Protein AF-A0A7S3UJT1-F1 (afdb_monomer_lite)

Organism: Oxyrrhis marina (NCBI:txid2969)

Radius of gyration: 14.99 Å; chains: 1; bounding box: 41×34×34 Å

pLDDT: mean 84.13, std 14.31, range [31.3, 98.0]

Secondary structure (DSSP, 8-state):
-----S-----SSS---EEEEEEEPPPPPP--SSSTT---EEEE--EE-SSSSTT--SEEEEEEEEES-BTTB-S--SSEEEEEEEEETTS-EEE---EEE-TT-EEEEEEEEETTEEEEEEE-GGG-EEEEE-

Sequence (134 aa):
YYSSWIVDTVSLHPSIGMMATNWTVPTAPESRGPVPGMSSVYLFNGLETGTGHGGTSKGILQPVLSYGKSGCILNPLAGWRFTAFYVTGSGRAYCGKVIEVEEGDALQGRMTKSGDSWTIEADAGGKGVSSHTV

Structure (mmCIF, N/CA/C/O backbone):
data_AF-A0A7S3UJT1-F1
#
_entry.id   AF-A0A7S3UJT1-F1
#
loop_
_atom_site.group_PDB
_atom_site.id
_atom_site.type_symbol
_atom_site.label_atom_id
_atom_site.label_alt_id
_atom_site.label_comp_id
_atom_site.label_asym_id
_atom_site.label_entity_id
_atom_site.label_seq_id
_atom_site.pdbx_PDB_ins_code
_atom_site.Cartn_x
_atom_site.Cartn_y
_atom_site.Cartn_z
_atom_site.occupancy
_atom_site.B_iso_or_equiv
_atom_site.auth_seq_id
_atom_site.auth_comp_id
_atom_site.auth_asym_id
_atom_site.auth_atom_id
_atom_site.pdbx_PDB_model_num
ATOM 1 N N . TYR A 1 1 ? 9.675 18.524 2.676 1.00 35.50 1 TYR A N 1
ATOM 2 C CA . TYR A 1 1 ? 8.794 17.524 2.049 1.00 35.50 1 TYR A CA 1
ATOM 3 C C . TYR A 1 1 ? 7.377 18.040 2.213 1.00 35.50 1 TYR A C 1
ATOM 5 O O . TYR A 1 1 ? 6.887 18.041 3.331 1.00 35.50 1 TYR A O 1
ATOM 13 N N . TYR A 1 2 ? 6.775 18.587 1.158 1.00 31.30 2 TYR A N 1
ATOM 14 C CA . TYR A 1 2 ? 5.354 18.936 1.171 1.00 31.30 2 TYR A CA 1
ATOM 15 C C . TYR A 1 2 ? 4.609 17.743 0.581 1.00 31.30 2 TYR A C 1
ATOM 17 O O . TYR A 1 2 ? 4.629 17.539 -0.627 1.00 31.30 2 TYR A O 1
ATOM 25 N N . SER A 1 3 ? 4.035 16.904 1.436 1.00 45.06 3 SER A N 1
ATOM 26 C CA . SER A 1 3 ? 3.005 15.952 1.032 1.00 45.06 3 SER A CA 1
ATOM 27 C C . SER A 1 3 ? 1.664 16.614 1.330 1.00 45.06 3 SER A C 1
ATOM 29 O O . SER A 1 3 ? 1.294 16.732 2.495 1.00 45.06 3 SER A O 1
ATOM 31 N N . SER A 1 4 ? 0.969 17.112 0.308 1.00 46.53 4 SER A N 1
ATOM 32 C CA . SER A 1 4 ? -0.451 17.449 0.430 1.00 46.53 4 SER A CA 1
ATOM 33 C C . SER A 1 4 ? -1.262 16.266 -0.082 1.00 46.53 4 SER A C 1
ATOM 35 O O . SER A 1 4 ? -1.011 15.784 -1.189 1.00 46.53 4 SER A O 1
ATOM 37 N N . TRP A 1 5 ? -2.224 15.803 0.708 1.00 54.75 5 TRP A N 1
ATOM 38 C CA . TRP A 1 5 ? -3.223 14.845 0.249 1.00 54.75 5 TRP A CA 1
ATOM 39 C C . TRP A 1 5 ? -4.075 15.511 -0.827 1.00 54.75 5 TRP A C 1
ATOM 41 O O . TRP A 1 5 ? -4.470 16.666 -0.687 1.00 54.75 5 TRP A O 1
ATOM 51 N N . ILE A 1 6 ? -4.268 14.826 -1.952 1.00 56.03 6 ILE A N 1
ATOM 52 C CA . ILE A 1 6 ? -4.894 15.441 -3.130 1.00 56.03 6 ILE A CA 1
ATOM 53 C C . ILE A 1 6 ? -6.427 15.357 -3.021 1.00 56.03 6 ILE A C 1
ATOM 55 O O . ILE A 1 6 ? -7.119 16.183 -3.610 1.00 56.03 6 ILE A O 1
ATOM 59 N N . VAL A 1 7 ? -6.963 14.399 -2.249 1.00 64.25 7 VAL A N 1
ATOM 60 C CA . VAL A 1 7 ? -8.405 14.195 -2.046 1.00 64.25 7 VAL A CA 1
ATOM 61 C C . VAL A 1 7 ? -8.661 13.522 -0.692 1.00 64.25 7 VAL A C 1
ATOM 63 O O . VAL A 1 7 ? -8.189 12.408 -0.479 1.00 64.25 7 VAL A O 1
ATOM 66 N N . ASP A 1 8 ? -9.466 14.154 0.164 1.00 67.44 8 ASP A N 1
ATOM 67 C CA . ASP A 1 8 ? -9.994 13.557 1.396 1.00 67.44 8 ASP A CA 1
ATOM 68 C C . ASP A 1 8 ? -11.512 13.369 1.284 1.00 67.44 8 ASP A C 1
ATOM 70 O O . ASP A 1 8 ? -12.220 14.166 0.663 1.00 67.44 8 ASP A O 1
ATOM 74 N N . THR A 1 9 ? -12.033 12.312 1.903 1.00 70.12 9 THR A N 1
ATOM 75 C CA . THR A 1 9 ? -13.473 12.101 2.069 1.00 70.12 9 THR A CA 1
ATOM 76 C C . THR A 1 9 ? -13.767 11.678 3.500 1.00 70.12 9 THR A C 1
ATOM 78 O O . THR A 1 9 ? -12.997 10.938 4.112 1.00 70.12 9 THR A O 1
ATOM 81 N N . VAL A 1 10 ? -14.878 12.164 4.050 1.00 71.75 10 VAL A N 1
ATOM 82 C CA . VAL A 1 10 ? -15.311 11.851 5.413 1.00 71.75 10 VAL A CA 1
ATOM 83 C C . VAL A 1 10 ? -16.540 10.960 5.327 1.00 71.75 10 VAL A C 1
ATOM 85 O O . VAL A 1 10 ? -17.552 11.335 4.734 1.00 71.75 10 VAL A O 1
ATOM 88 N N . SER A 1 11 ? -16.464 9.772 5.928 1.00 71.00 11 SER A N 1
ATOM 89 C CA . SER A 1 11 ? -17.635 8.908 6.068 1.00 71.00 11 SER A CA 1
ATOM 90 C C . SER A 1 11 ? -18.679 9.582 6.954 1.00 71.00 11 SER A C 1
ATOM 92 O O . SER A 1 11 ? -18.392 9.945 8.091 1.00 71.00 11 SER A O 1
ATOM 94 N N . LEU A 1 12 ? -19.911 9.683 6.454 1.00 73.38 12 LEU A N 1
ATOM 95 C CA . LEU A 1 12 ? -21.071 10.111 7.243 1.00 73.38 12 LEU A CA 1
ATOM 96 C C . LEU A 1 12 ? -21.640 8.974 8.107 1.00 73.38 12 LEU A C 1
ATOM 98 O O . LEU A 1 12 ? -22.467 9.215 8.984 1.00 73.38 12 LEU A O 1
ATOM 102 N N . HIS A 1 13 ? -21.213 7.731 7.860 1.00 75.31 13 HIS A N 1
ATOM 103 C CA . HIS A 1 13 ? -21.608 6.582 8.663 1.00 75.31 13 HIS A CA 1
ATOM 104 C C . HIS A 1 13 ? -20.747 6.507 9.937 1.00 75.31 13 HIS A C 1
ATOM 106 O O . HIS A 1 13 ? -19.522 6.640 9.836 1.00 75.31 13 HIS A O 1
ATOM 112 N N . PRO A 1 14 ? -21.342 6.249 11.119 1.00 70.75 14 PRO A N 1
ATOM 113 C CA . PRO A 1 14 ? -20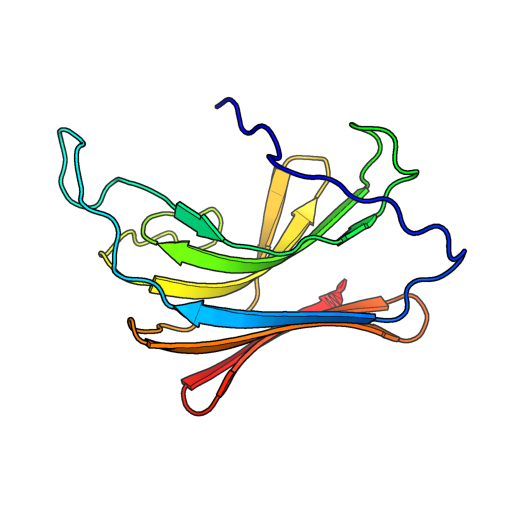.637 6.269 12.406 1.00 70.75 14 PRO A CA 1
ATOM 114 C C . PRO A 1 14 ? -19.594 5.155 12.566 1.00 70.75 14 PRO A C 1
ATOM 116 O O . PRO A 1 14 ? -18.764 5.206 13.471 1.00 70.75 14 PRO A O 1
ATOM 119 N N . SER A 1 15 ? -19.630 4.135 11.709 1.00 75.88 15 SER A N 1
ATOM 120 C CA . SER A 1 15 ? -18.668 3.038 11.720 1.00 75.88 15 SER A CA 1
ATOM 121 C C . SER A 1 15 ? -18.272 2.625 10.305 1.00 75.88 15 SER A C 1
ATOM 123 O O . SER A 1 15 ? -19.122 2.400 9.445 1.00 75.88 15 SER A O 1
ATOM 125 N N . ILE A 1 16 ? -16.967 2.495 10.076 1.00 81.00 16 ILE A N 1
ATOM 126 C CA . ILE A 1 16 ? -16.404 1.829 8.901 1.00 81.00 16 ILE A CA 1
ATOM 127 C C . ILE A 1 16 ? -15.868 0.483 9.384 1.00 81.00 16 ILE A C 1
ATOM 129 O O . ILE A 1 16 ? -15.037 0.438 10.290 1.00 81.00 16 ILE A O 1
ATOM 133 N N . GLY A 1 17 ? -16.373 -0.608 8.810 1.00 88.62 17 GLY A N 1
ATOM 134 C CA . GLY A 1 17 ? -15.871 -1.961 9.074 1.00 88.62 17 GLY A CA 1
ATOM 135 C C . GLY A 1 17 ? -14.860 -2.439 8.034 1.00 88.62 17 GLY A C 1
ATOM 136 O O . GLY A 1 17 ? -14.051 -3.317 8.319 1.00 88.62 17 GLY A O 1
ATOM 137 N N . MET A 1 18 ? -14.897 -1.863 6.831 1.00 90.81 18 MET A N 1
ATOM 138 C CA . MET A 1 18 ? -14.039 -2.254 5.722 1.00 90.81 18 MET A CA 1
ATOM 139 C C . MET A 1 18 ? -13.852 -1.092 4.746 1.00 90.81 18 MET A C 1
ATOM 141 O O . MET A 1 18 ? -14.799 -0.357 4.465 1.00 90.81 18 MET A O 1
ATOM 145 N N . MET A 1 19 ? -12.657 -0.975 4.179 1.00 91.88 19 MET A N 1
ATOM 146 C CA . MET A 1 19 ? -12.400 -0.209 2.965 1.00 91.88 19 MET A CA 1
ATOM 147 C C . MET A 1 19 ? -11.560 -1.065 2.023 1.00 91.88 19 MET A C 1
ATOM 149 O O . MET A 1 19 ? -10.559 -1.646 2.440 1.00 91.88 19 MET A O 1
ATOM 153 N N . ALA A 1 20 ? -11.959 -1.144 0.757 1.00 93.31 20 ALA A N 1
ATOM 154 C CA . ALA A 1 20 ? -11.247 -1.919 -0.245 1.00 93.31 20 ALA A CA 1
ATOM 155 C C . ALA A 1 20 ? -11.139 -1.161 -1.560 1.00 93.31 20 ALA A C 1
ATOM 157 O O . ALA A 1 20 ? -12.015 -0.368 -1.907 1.00 93.31 20 ALA A O 1
ATOM 158 N N . THR A 1 21 ? -10.070 -1.431 -2.294 1.00 91.06 21 THR A N 1
ATOM 159 C CA . THR A 1 21 ? -9.834 -0.876 -3.621 1.00 91.06 21 THR A CA 1
ATOM 160 C C . THR A 1 21 ? -9.175 -1.913 -4.519 1.00 91.06 21 THR A C 1
ATOM 162 O O . THR A 1 21 ? -8.445 -2.783 -4.046 1.00 91.06 21 THR A O 1
ATOM 165 N N . ASN A 1 22 ? -9.446 -1.814 -5.819 1.00 94.50 22 ASN A N 1
ATOM 166 C CA . ASN A 1 22 ? -8.814 -2.636 -6.844 1.00 94.50 22 ASN A CA 1
ATOM 167 C C . ASN A 1 22 ? -8.085 -1.719 -7.813 1.00 94.50 22 ASN A C 1
ATOM 169 O O . ASN A 1 22 ? -8.704 -0.777 -8.317 1.00 94.50 22 ASN A O 1
ATOM 173 N N . TRP A 1 23 ? -6.813 -1.990 -8.084 1.00 89.69 23 TRP A N 1
ATOM 174 C CA . TRP A 1 23 ? -6.006 -1.192 -9.006 1.00 89.69 23 TRP A CA 1
ATOM 175 C C . TRP A 1 23 ? -5.392 -2.073 -10.080 1.00 89.69 23 TRP A C 1
ATOM 177 O O . TRP A 1 23 ? -5.218 -3.277 -9.900 1.00 89.69 23 TRP A O 1
ATOM 187 N N . THR A 1 24 ? -5.005 -1.434 -11.172 1.00 96.62 24 THR A N 1
ATOM 188 C CA . THR A 1 24 ? -4.069 -2.000 -12.134 1.00 96.62 24 THR A CA 1
ATOM 189 C C . THR A 1 24 ? -2.758 -1.252 -11.967 1.00 96.62 24 THR A C 1
ATOM 191 O O . THR A 1 24 ? -2.764 -0.019 -11.926 1.00 96.62 24 THR A O 1
ATOM 194 N N . VAL A 1 25 ? -1.646 -1.973 -11.826 1.00 96.62 25 VAL A N 1
ATOM 195 C CA . VAL A 1 25 ? -0.324 -1.345 -11.718 1.00 96.62 25 VAL A CA 1
ATOM 196 C C . VAL A 1 25 ? -0.070 -0.522 -12.985 1.00 96.62 25 VAL A C 1
ATOM 198 O O . VAL A 1 25 ? -0.124 -1.082 -14.083 1.00 96.62 25 VAL A O 1
ATOM 201 N N . PRO A 1 26 ? 0.178 0.793 -12.869 1.00 95.06 26 PRO A N 1
ATOM 202 C CA . PRO A 1 26 ? 0.384 1.635 -14.034 1.00 95.06 26 PRO A CA 1
ATOM 203 C C . PRO A 1 26 ? 1.791 1.446 -14.603 1.00 95.06 26 PRO A C 1
ATOM 205 O O . PRO A 1 26 ? 2.681 0.876 -13.965 1.00 95.06 26 PRO A O 1
ATOM 208 N N . THR A 1 27 ? 2.014 2.001 -15.791 1.00 92.69 27 THR A N 1
ATOM 209 C CA . THR A 1 27 ? 3.350 2.116 -16.373 1.00 92.69 27 THR A CA 1
ATOM 210 C C . THR A 1 27 ? 4.311 2.787 -15.397 1.00 92.69 27 THR A C 1
ATOM 212 O O . THR A 1 27 ? 3.952 3.729 -14.680 1.00 92.69 27 THR A O 1
ATOM 215 N N . ALA A 1 28 ? 5.542 2.276 -15.345 1.00 88.19 28 ALA A N 1
ATOM 216 C CA . ALA A 1 28 ? 6.589 2.850 -14.512 1.00 88.19 28 ALA A CA 1
ATOM 217 C C . ALA A 1 28 ? 6.785 4.343 -14.849 1.00 88.19 28 ALA A C 1
ATOM 219 O O . ALA A 1 28 ? 6.809 4.712 -16.026 1.00 88.19 28 ALA A O 1
ATOM 220 N N . PRO A 1 29 ? 6.930 5.222 -13.841 1.00 85.31 29 PRO A N 1
ATOM 221 C CA . PRO A 1 29 ? 7.100 6.645 -14.084 1.00 85.31 29 PRO A CA 1
ATOM 222 C C . PRO A 1 29 ? 8.418 6.924 -14.815 1.00 85.31 29 PRO A C 1
ATOM 224 O O . PRO A 1 29 ? 9.468 6.372 -14.477 1.00 85.31 29 PRO A O 1
ATOM 227 N N . GLU A 1 30 ? 8.383 7.848 -15.775 1.00 82.62 30 GLU A N 1
ATOM 228 C CA . GLU A 1 30 ? 9.594 8.348 -16.424 1.00 82.62 30 GLU A CA 1
ATOM 229 C C . GLU A 1 30 ? 10.485 9.078 -15.410 1.00 82.62 30 GLU A C 1
ATOM 231 O O . GLU A 1 30 ? 10.071 10.041 -14.754 1.00 82.62 30 GLU A O 1
ATOM 236 N N . SER A 1 31 ? 11.746 8.663 -15.308 1.00 75.19 31 SER A N 1
ATOM 237 C CA . SER A 1 31 ? 12.713 9.359 -14.464 1.00 75.19 31 SER A CA 1
ATOM 238 C C . SER A 1 31 ? 13.143 10.671 -15.119 1.00 75.19 31 SER A C 1
ATOM 240 O O . SER A 1 31 ? 13.939 10.669 -16.053 1.00 75.19 31 SER A O 1
ATOM 242 N N . ARG A 1 32 ? 12.666 11.801 -14.589 1.00 71.88 32 ARG A N 1
ATOM 243 C CA . ARG A 1 32 ? 13.062 13.154 -15.036 1.00 71.88 32 ARG A CA 1
ATOM 244 C C . ARG A 1 32 ? 14.119 13.822 -14.149 1.00 71.88 32 ARG A C 1
ATOM 246 O O . ARG A 1 32 ? 14.496 14.964 -14.393 1.00 71.88 32 ARG A O 1
ATOM 253 N N . GLY A 1 33 ? 14.566 13.139 -13.094 1.00 70.88 33 GLY A N 1
ATOM 254 C CA . GLY A 1 33 ? 15.580 13.643 -12.165 1.00 70.88 33 GLY A CA 1
ATOM 255 C C . GLY A 1 33 ? 17.020 13.449 -12.663 1.00 70.88 33 GLY A C 1
ATOM 256 O O . GLY A 1 33 ? 17.255 12.640 -13.559 1.00 70.88 33 GLY A O 1
ATOM 257 N N . PRO A 1 34 ? 18.003 14.132 -12.042 1.00 70.75 34 PRO A N 1
ATOM 258 C CA . PRO A 1 34 ? 19.418 14.045 -12.423 1.00 70.75 34 PRO A CA 1
ATOM 259 C C . PRO A 1 34 ? 20.037 12.659 -12.180 1.00 70.75 34 PRO A C 1
ATOM 261 O O . PRO A 1 34 ? 21.096 12.358 -12.719 1.00 70.75 34 PRO A O 1
ATOM 264 N N . VAL A 1 35 ? 19.384 11.818 -11.371 1.00 69.94 35 VAL A N 1
ATOM 265 C CA . VAL A 1 35 ? 19.781 10.432 -11.113 1.00 69.94 35 VAL A CA 1
ATOM 266 C C . VAL A 1 35 ? 18.623 9.515 -11.522 1.00 69.94 35 VAL A C 1
ATOM 268 O O . VAL A 1 35 ? 17.560 9.580 -10.891 1.00 69.94 35 VAL A O 1
ATOM 271 N N . PRO A 1 36 ? 18.797 8.675 -12.560 1.00 67.19 36 PRO A N 1
ATOM 272 C CA . PRO A 1 36 ? 17.796 7.699 -12.972 1.00 67.19 36 PRO A CA 1
ATOM 273 C C . PRO A 1 36 ? 17.339 6.806 -11.812 1.00 67.19 36 PRO A C 1
ATOM 275 O O . PRO A 1 36 ? 18.161 6.305 -11.049 1.00 67.19 36 PRO A O 1
ATOM 278 N N . GLY A 1 37 ? 16.026 6.606 -11.671 1.00 63.91 37 GLY A N 1
ATOM 279 C CA . GLY A 1 37 ? 15.456 5.673 -10.686 1.00 63.91 37 GLY A CA 1
ATOM 280 C C . GLY A 1 37 ? 15.310 6.216 -9.259 1.00 63.91 37 GLY A C 1
ATOM 281 O O . GLY A 1 37 ? 14.879 5.482 -8.376 1.00 63.91 37 GLY A O 1
ATOM 282 N N . MET A 1 38 ? 15.612 7.497 -9.019 1.00 71.19 38 MET A N 1
ATOM 283 C CA . MET A 1 38 ? 15.472 8.123 -7.691 1.00 71.19 38 MET A CA 1
ATOM 284 C C . MET A 1 38 ? 14.098 8.762 -7.430 1.00 71.19 38 MET A C 1
ATOM 286 O O . MET A 1 38 ? 13.843 9.255 -6.330 1.00 71.19 38 MET A O 1
ATOM 290 N N . SER A 1 39 ? 13.196 8.760 -8.412 1.00 75.19 39 SER A N 1
ATOM 291 C CA . SER A 1 39 ? 11.812 9.198 -8.216 1.00 75.19 39 SER A CA 1
ATOM 292 C C . SER A 1 39 ? 11.051 8.189 -7.358 1.00 75.19 39 SER A C 1
ATOM 294 O O . SER A 1 39 ? 11.131 6.986 -7.593 1.00 75.19 39 SER A O 1
ATOM 296 N N . SER A 1 40 ? 10.312 8.687 -6.365 1.00 82.56 40 SER A N 1
ATOM 297 C CA . SER A 1 40 ? 9.445 7.863 -5.520 1.00 82.56 40 SER A CA 1
ATOM 298 C C . SER A 1 40 ? 7.986 8.207 -5.789 1.00 82.56 40 SER A C 1
ATOM 300 O O . SER A 1 40 ? 7.616 9.380 -5.745 1.00 82.56 40 SER A O 1
ATOM 302 N N . VAL A 1 41 ? 7.171 7.195 -6.071 1.00 87.50 41 VAL A N 1
ATOM 303 C CA . VAL A 1 41 ? 5.724 7.336 -6.284 1.00 87.50 41 VAL A CA 1
ATOM 304 C C . VAL A 1 41 ? 5.003 6.443 -5.291 1.00 87.50 41 VAL A C 1
ATOM 306 O O . VAL A 1 41 ? 5.459 5.334 -5.026 1.00 87.50 41 VAL A O 1
ATOM 309 N N . TYR A 1 42 ? 3.888 6.933 -4.755 1.00 89.44 42 TYR A N 1
ATOM 310 C CA . TYR A 1 42 ? 3.025 6.216 -3.824 1.00 89.44 42 TYR A CA 1
ATOM 311 C C . TYR A 1 42 ? 1.589 6.346 -4.304 1.00 89.44 42 TYR A C 1
ATOM 313 O O . TYR A 1 42 ? 1.107 7.456 -4.521 1.00 89.44 42 TYR A O 1
ATOM 321 N N . LEU A 1 43 ? 0.919 5.214 -4.456 1.00 91.31 43 LEU A N 1
ATOM 322 C CA . LEU A 1 43 ? -0.495 5.117 -4.768 1.00 91.31 43 LEU A CA 1
ATOM 323 C C . LEU A 1 43 ? -1.138 4.318 -3.643 1.00 91.31 43 LEU A C 1
ATOM 325 O O . LEU A 1 43 ? -0.704 3.202 -3.349 1.00 91.31 43 LEU A O 1
ATOM 329 N N . PHE A 1 44 ? -2.116 4.924 -2.974 1.00 91.19 44 PHE A N 1
ATOM 330 C CA . PHE A 1 44 ? -2.845 4.273 -1.899 1.00 91.19 44 PHE A CA 1
ATOM 331 C C . PHE A 1 44 ? -4.221 4.857 -1.652 1.00 91.19 44 PHE A C 1
ATOM 333 O O . PHE A 1 44 ? -4.474 6.036 -1.889 1.00 91.19 44 PHE A O 1
ATOM 340 N N . ASN A 1 45 ? -5.095 4.012 -1.113 1.00 87.62 45 ASN A N 1
ATOM 341 C CA . ASN A 1 45 ? -6.244 4.455 -0.346 1.00 87.62 45 ASN A CA 1
ATOM 342 C C . ASN A 1 45 ? -5.904 4.347 1.141 1.00 87.62 45 ASN A C 1
ATOM 344 O O . ASN A 1 45 ? -5.382 3.326 1.581 1.00 87.62 45 ASN A O 1
ATOM 348 N N . GLY A 1 46 ? -6.186 5.401 1.900 1.00 89.06 46 GLY A N 1
ATOM 349 C CA . GLY A 1 46 ? -5.878 5.466 3.323 1.00 89.06 46 GLY A CA 1
ATOM 350 C C . GLY A 1 46 ? -7.137 5.542 4.175 1.00 89.06 46 GLY A C 1
ATOM 351 O O . GLY A 1 46 ? -8.101 6.198 3.786 1.00 89.06 46 GLY A O 1
ATOM 352 N N . LEU A 1 47 ? -7.113 4.903 5.344 1.00 87.81 47 LEU A N 1
ATOM 353 C CA . LEU A 1 47 ? -8.068 5.166 6.417 1.00 87.81 47 LEU A CA 1
ATOM 354 C C . LEU A 1 47 ? -7.324 5.801 7.588 1.00 87.81 47 LEU A C 1
ATOM 356 O O . LEU A 1 47 ? -6.446 5.187 8.198 1.00 87.81 47 LEU A O 1
ATOM 360 N N . GLU A 1 48 ? -7.668 7.050 7.883 1.00 83.62 48 GLU A N 1
ATOM 361 C CA . GLU A 1 48 ? -7.102 7.788 9.004 1.00 83.62 48 GLU A CA 1
ATOM 362 C C . GLU A 1 48 ? -7.855 7.452 10.295 1.00 83.62 48 GLU A C 1
ATOM 364 O O . GLU A 1 48 ? -9.077 7.577 10.377 1.00 83.62 48 GLU A O 1
ATOM 369 N N . THR A 1 49 ? -7.130 7.068 11.343 1.00 69.31 49 THR A N 1
ATOM 370 C CA . THR A 1 49 ? -7.704 6.893 12.679 1.00 69.31 49 THR A CA 1
ATOM 371 C C . THR A 1 49 ? -7.720 8.251 13.397 1.00 69.31 49 THR A C 1
ATOM 373 O O . THR A 1 49 ? -6.890 8.507 14.273 1.00 69.31 49 THR A O 1
ATOM 376 N N . GLY A 1 50 ? -8.610 9.155 12.978 1.00 65.81 50 GLY A N 1
ATOM 377 C CA . GLY A 1 50 ? -8.734 10.530 13.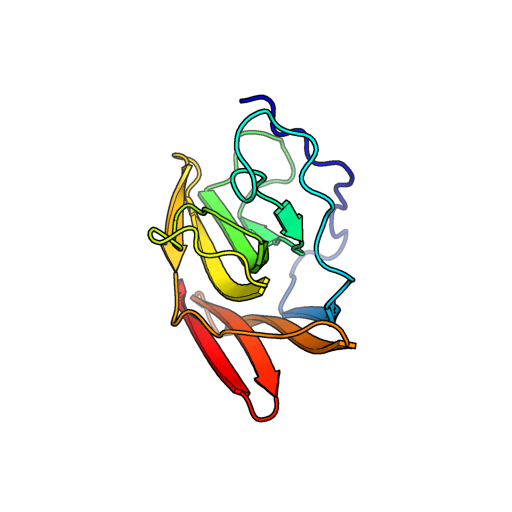487 1.00 65.81 50 GLY A CA 1
ATOM 378 C C . GLY A 1 50 ? -10.183 11.035 13.483 1.00 65.81 50 GLY A C 1
ATOM 379 O O . GLY A 1 50 ? -11.084 10.353 13.003 1.00 65.81 50 GLY A O 1
ATOM 380 N N . THR A 1 51 ? -10.432 12.234 14.020 1.00 59.53 51 THR A N 1
ATOM 381 C CA . THR A 1 51 ? -11.783 12.842 14.091 1.00 59.53 51 THR A CA 1
ATOM 382 C C . THR A 1 51 ? -12.177 13.595 12.812 1.00 59.53 51 THR A C 1
ATOM 384 O O . THR A 1 51 ? -13.035 14.476 12.852 1.00 59.53 51 THR A O 1
ATOM 387 N N . GLY A 1 52 ? -11.512 13.321 11.686 1.00 54.19 52 GLY A N 1
ATOM 388 C CA . GLY A 1 52 ? -11.677 14.076 10.438 1.00 54.19 52 GLY A CA 1
ATOM 389 C C . GLY A 1 52 ? -11.071 15.487 10.464 1.00 54.19 52 GLY A C 1
ATOM 390 O O . GLY A 1 52 ? -11.257 16.243 9.517 1.00 54.19 52 GLY A O 1
ATOM 391 N N . HIS A 1 53 ? -10.346 15.852 11.529 1.00 55.97 53 HIS A N 1
ATOM 392 C CA . HIS A 1 53 ? -9.600 17.106 11.621 1.00 55.97 53 HIS A CA 1
ATOM 393 C C . HIS A 1 53 ? -8.116 16.836 11.364 1.00 55.97 53 HIS A C 1
ATOM 395 O O . HIS A 1 53 ? -7.485 16.077 12.110 1.00 55.97 53 HIS A O 1
ATOM 401 N N . GLY A 1 54 ? -7.557 17.478 10.335 1.00 56.03 54 GLY A N 1
ATOM 402 C CA . GLY A 1 54 ? -6.143 17.349 9.985 1.00 56.03 54 GLY A CA 1
ATOM 403 C C . GLY A 1 54 ? -5.231 17.566 11.198 1.00 56.03 54 GLY A C 1
ATOM 404 O O . GLY A 1 54 ? -5.405 18.517 11.957 1.00 56.03 54 GLY A O 1
ATOM 405 N N . GLY A 1 55 ? -4.277 16.654 11.401 1.00 57.66 55 GLY A N 1
ATOM 406 C CA . GLY A 1 55 ? -3.324 16.698 12.519 1.00 57.66 55 GLY A CA 1
ATOM 407 C C . GLY A 1 55 ? -3.759 15.972 13.798 1.00 57.66 55 GLY A C 1
ATOM 408 O O . GLY A 1 55 ? -2.983 15.931 14.748 1.00 57.66 55 GLY A O 1
ATOM 409 N N . THR A 1 56 ? -4.953 15.366 13.834 1.00 65.31 56 THR A N 1
ATOM 410 C CA . THR A 1 56 ? -5.428 14.563 14.987 1.00 65.31 56 THR A CA 1
ATOM 411 C C . THR A 1 56 ? -5.342 13.048 14.776 1.00 65.31 56 THR A C 1
ATOM 413 O O . THR A 1 56 ? -5.679 12.276 15.678 1.00 65.31 56 THR A O 1
ATOM 416 N N . SER A 1 57 ? -4.864 12.616 13.606 1.00 71.81 57 SER A N 1
ATOM 417 C CA . SER A 1 57 ? -4.612 11.214 13.279 1.00 71.81 57 SER A CA 1
ATOM 418 C C . SER A 1 57 ? -3.731 10.515 14.314 1.00 71.81 57 SER A C 1
ATOM 420 O O . SER A 1 57 ? -2.613 10.957 14.590 1.00 71.81 57 SER A O 1
ATOM 422 N N . LYS A 1 58 ? -4.161 9.350 14.810 1.00 81.25 58 LYS A N 1
ATOM 423 C CA . LYS A 1 58 ? -3.242 8.406 15.475 1.00 81.25 58 LYS A CA 1
ATOM 424 C C . LYS A 1 58 ? -2.360 7.658 14.466 1.00 81.25 58 LYS A C 1
ATOM 426 O O . LYS A 1 58 ? -1.239 7.267 14.798 1.00 81.25 58 LYS A O 1
ATOM 431 N N . GLY A 1 59 ? -2.835 7.524 13.233 1.00 88.62 59 GLY A N 1
ATOM 432 C CA . GLY A 1 59 ? -2.128 6.926 12.118 1.00 88.62 59 GLY A CA 1
ATOM 433 C C . GLY A 1 59 ? -3.026 6.708 10.901 1.00 88.62 59 GLY A C 1
ATOM 434 O O . GLY A 1 59 ? -4.236 6.942 10.929 1.00 88.62 59 GLY A O 1
ATOM 435 N N . ILE A 1 60 ? -2.406 6.257 9.817 1.00 89.81 60 ILE A N 1
ATOM 436 C CA . ILE A 1 60 ? -3.054 5.969 8.542 1.00 89.81 60 ILE A CA 1
ATOM 437 C C . ILE A 1 60 ? -2.797 4.506 8.202 1.00 89.81 60 ILE A C 1
ATOM 439 O O . ILE A 1 60 ? -1.647 4.084 8.046 1.00 89.81 60 ILE A O 1
ATOM 443 N N . LEU A 1 61 ? -3.885 3.754 8.080 1.00 93.31 61 LEU A N 1
ATOM 444 C CA . LEU A 1 61 ? -3.911 2.409 7.523 1.00 93.31 61 LEU A CA 1
ATOM 445 C C . LEU A 1 61 ? -3.884 2.538 5.997 1.00 93.31 61 LEU A C 1
ATOM 447 O O . LEU A 1 61 ? -4.644 3.342 5.461 1.00 93.31 61 LEU A O 1
ATOM 451 N N . GLN A 1 62 ? -3.020 1.806 5.296 1.00 94.06 62 GLN A N 1
ATOM 452 C CA . GLN A 1 62 ? -2.907 1.943 3.842 1.00 94.06 62 GLN A CA 1
ATOM 453 C C . GLN A 1 62 ? -2.255 0.704 3.196 1.00 94.06 62 GLN A C 1
ATOM 455 O O . GLN A 1 62 ? -1.117 0.367 3.511 1.00 94.06 62 GLN A O 1
ATOM 460 N N . PRO A 1 63 ? -2.920 0.004 2.266 1.00 95.75 63 PRO A N 1
ATOM 461 C CA . PRO A 1 63 ? -2.217 -0.792 1.266 1.00 95.75 63 PRO A CA 1
ATOM 462 C C . PRO A 1 63 ? -1.533 0.168 0.286 1.00 95.75 63 PRO A C 1
ATOM 464 O O . PRO A 1 63 ? -2.170 1.090 -0.215 1.00 95.75 63 PRO A O 1
ATOM 467 N N . VAL A 1 64 ? -0.236 -0.006 0.032 1.00 94.69 64 VAL A N 1
ATOM 468 C CA . VAL A 1 64 ? 0.574 0.960 -0.727 1.00 94.69 64 VAL A CA 1
ATOM 469 C C . VAL A 1 64 ? 1.236 0.286 -1.913 1.00 94.69 64 VAL A C 1
ATOM 4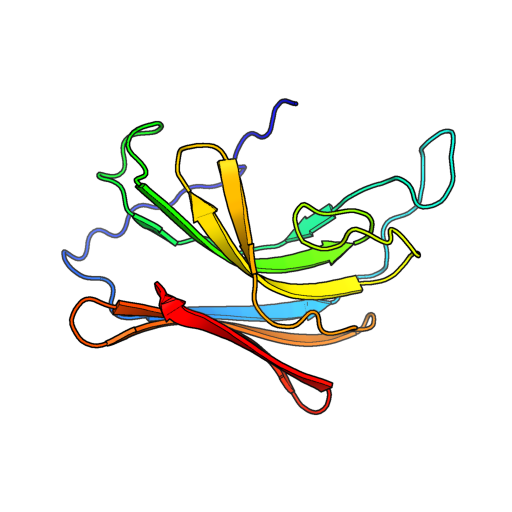71 O O . VAL A 1 64 ? 2.048 -0.627 -1.747 1.00 94.69 64 VAL A O 1
ATOM 474 N N . LEU A 1 65 ? 0.933 0.788 -3.110 1.00 94.56 65 LEU A N 1
ATOM 475 C CA . LEU A 1 65 ? 1.712 0.547 -4.320 1.00 94.56 65 LEU A CA 1
ATOM 476 C C . LEU A 1 65 ? 2.751 1.655 -4.428 1.00 94.56 65 LEU A C 1
ATOM 478 O O . LEU A 1 65 ? 2.423 2.840 -4.419 1.00 94.56 65 LEU A O 1
ATOM 482 N N . SER A 1 66 ? 4.014 1.271 -4.515 1.00 92.25 66 SER A N 1
ATOM 483 C CA . SER A 1 66 ? 5.125 2.210 -4.510 1.00 92.25 66 SER A CA 1
ATOM 484 C C . SER A 1 66 ? 6.136 1.889 -5.592 1.00 92.25 66 SER A C 1
ATOM 486 O O . SER A 1 66 ? 6.412 0.726 -5.878 1.00 92.25 66 SER A O 1
ATOM 488 N N . TYR A 1 67 ? 6.686 2.939 -6.188 1.00 89.75 67 TYR A N 1
ATOM 489 C CA . TYR A 1 67 ? 7.796 2.856 -7.124 1.00 89.75 67 TYR A CA 1
ATOM 490 C C . TYR A 1 67 ? 9.002 3.559 -6.516 1.00 89.75 67 TYR A C 1
ATOM 492 O O . TYR A 1 67 ? 8.867 4.674 -6.010 1.00 89.75 67 TYR A O 1
ATOM 500 N N . GLY A 1 68 ? 10.174 2.930 -6.587 1.00 85.88 68 GLY A N 1
ATOM 501 C CA . GLY A 1 68 ? 11.416 3.487 -6.050 1.00 85.88 68 GLY A CA 1
ATOM 502 C C . GLY A 1 68 ? 11.542 3.348 -4.529 1.00 85.88 68 GLY A C 1
ATOM 503 O O . GLY A 1 68 ? 11.068 2.381 -3.929 1.00 85.88 68 GLY A O 1
ATOM 504 N N . LYS A 1 69 ? 12.250 4.294 -3.902 1.00 84.38 69 LYS A N 1
ATOM 505 C CA . LYS A 1 69 ? 12.556 4.253 -2.465 1.00 84.38 69 LYS A CA 1
ATOM 506 C C . LYS A 1 69 ? 11.313 4.539 -1.626 1.00 84.38 69 LYS A C 1
ATOM 508 O O . LYS A 1 69 ? 10.595 5.503 -1.883 1.00 84.38 69 LYS A O 1
ATOM 513 N N . SER A 1 70 ? 11.128 3.786 -0.544 1.00 82.50 70 SER A N 1
ATOM 514 C CA . SER A 1 70 ? 10.103 4.114 0.443 1.00 82.50 70 SER A CA 1
ATOM 515 C C . SER A 1 70 ? 10.507 3.885 1.887 1.00 82.50 70 SER A C 1
ATOM 517 O O . SER A 1 70 ? 11.559 3.312 2.164 1.00 82.50 70 SER A O 1
ATOM 519 N N . GLY A 1 71 ? 9.659 4.335 2.820 1.00 80.38 71 GLY A N 1
ATOM 520 C CA . GLY A 1 71 ? 9.859 4.115 4.256 1.00 80.38 71 GLY A CA 1
ATOM 521 C C . GLY A 1 71 ? 10.064 2.641 4.625 1.00 80.38 71 GLY A C 1
ATOM 522 O O . GLY A 1 71 ? 10.763 2.356 5.592 1.00 80.38 71 GLY A O 1
ATOM 523 N N . CYS A 1 72 ? 9.533 1.715 3.819 1.00 83.62 72 CYS A N 1
ATOM 524 C CA . CYS A 1 72 ? 9.687 0.270 4.005 1.00 83.62 72 CYS A CA 1
ATOM 525 C C . CYS A 1 72 ? 10.395 -0.440 2.846 1.00 83.62 72 CYS A C 1
ATOM 527 O O . CYS A 1 72 ? 10.549 -1.658 2.867 1.00 83.62 72 CYS A O 1
ATOM 529 N N . ILE A 1 73 ? 10.855 0.310 1.844 1.00 82.88 73 ILE A N 1
ATOM 530 C CA . ILE A 1 73 ? 11.616 -0.199 0.703 1.00 82.88 73 ILE A CA 1
ATOM 531 C C . ILE A 1 73 ? 12.945 0.541 0.698 1.00 82.88 73 ILE A C 1
ATOM 533 O O . ILE A 1 73 ? 13.091 1.636 0.150 1.00 82.88 73 ILE A O 1
ATOM 537 N N . LEU A 1 74 ? 13.917 -0.070 1.375 1.00 75.19 74 LEU A N 1
ATOM 538 C CA . LEU A 1 74 ? 15.239 0.514 1.589 1.00 75.19 74 LEU A CA 1
ATOM 539 C C . LEU A 1 74 ? 16.147 0.382 0.364 1.00 75.19 74 LEU A C 1
ATOM 541 O O . LEU A 1 74 ? 17.031 1.219 0.185 1.00 75.19 74 LEU A O 1
ATOM 545 N N . ASN A 1 75 ? 15.920 -0.637 -0.472 1.00 72.31 75 ASN A N 1
ATOM 546 C CA . ASN A 1 75 ? 16.664 -0.842 -1.708 1.00 72.31 75 ASN A CA 1
ATOM 547 C C . ASN A 1 75 ? 15.877 -0.267 -2.902 1.00 72.31 75 ASN A C 1
ATOM 549 O O . ASN A 1 75 ? 14.871 -0.859 -3.297 1.00 72.31 75 ASN A O 1
ATOM 553 N N . PRO A 1 76 ? 16.299 0.871 -3.478 1.00 62.62 76 PRO A N 1
ATOM 554 C CA . PRO A 1 76 ? 15.516 1.631 -4.446 1.00 62.62 76 PRO A CA 1
ATOM 555 C C . PRO A 1 76 ? 15.621 1.094 -5.879 1.00 62.62 76 PRO A C 1
ATOM 557 O O . PRO A 1 76 ? 15.402 1.859 -6.815 1.00 62.62 76 PRO A O 1
ATOM 560 N N . LEU A 1 77 ? 15.983 -0.182 -6.082 1.00 65.50 77 LEU A N 1
ATOM 561 C CA . LEU A 1 77 ? 16.029 -0.752 -7.430 1.00 65.50 77 LEU A CA 1
ATOM 562 C C . LEU A 1 77 ? 14.685 -0.503 -8.123 1.00 65.50 77 LEU A C 1
ATOM 564 O O . LEU A 1 77 ? 13.632 -0.773 -7.536 1.00 65.50 77 LEU A O 1
ATOM 568 N N . ALA A 1 78 ? 14.748 0.055 -9.332 1.00 69.38 78 ALA A N 1
ATOM 569 C CA . ALA A 1 78 ? 13.591 0.432 -10.133 1.00 69.38 78 ALA A CA 1
ATOM 570 C C . ALA A 1 78 ? 12.587 -0.728 -10.195 1.00 69.38 78 ALA A C 1
ATOM 572 O O . ALA A 1 78 ? 12.958 -1.850 -10.530 1.00 69.38 78 ALA A O 1
ATOM 573 N N . GLY A 1 79 ? 11.338 -0.470 -9.813 1.00 86.38 79 GLY A N 1
ATOM 574 C CA . GLY A 1 79 ? 10.300 -1.492 -9.787 1.00 86.38 79 GLY A CA 1
ATOM 575 C C . GLY A 1 79 ? 9.123 -1.109 -8.904 1.00 86.38 79 GLY A C 1
ATOM 576 O O . GLY A 1 79 ? 9.278 -0.385 -7.913 1.00 86.38 79 GLY A O 1
ATOM 577 N N . TRP A 1 80 ? 7.950 -1.607 -9.284 1.00 92.81 80 TRP A N 1
ATOM 578 C CA . TRP A 1 80 ? 6.740 -1.488 -8.491 1.00 92.81 80 TRP A CA 1
ATOM 579 C C . TRP A 1 80 ? 6.732 -2.514 -7.365 1.00 92.81 80 TRP A C 1
ATOM 581 O O . TRP A 1 80 ? 7.100 -3.678 -7.533 1.00 92.81 80 TRP A O 1
ATOM 591 N N . ARG A 1 81 ? 6.298 -2.067 -6.191 1.00 94.06 81 ARG A N 1
ATOM 592 C CA . ARG A 1 81 ? 6.185 -2.889 -4.993 1.00 94.06 81 ARG A CA 1
ATOM 593 C C . ARG A 1 81 ? 4.882 -2.609 -4.277 1.00 94.06 81 ARG A C 1
ATOM 595 O O . ARG A 1 81 ? 4.521 -1.447 -4.091 1.00 94.06 81 ARG A O 1
ATOM 602 N N . PHE A 1 82 ? 4.218 -3.669 -3.842 1.00 95.25 82 PHE A N 1
ATOM 603 C CA . PHE A 1 82 ? 2.947 -3.612 -3.137 1.00 95.25 82 PHE A CA 1
ATOM 604 C C . PHE A 1 82 ? 3.080 -4.186 -1.728 1.00 95.25 82 PHE A C 1
ATOM 606 O O . PHE A 1 82 ? 3.701 -5.232 -1.525 1.00 95.25 82 PHE A O 1
ATOM 613 N N . THR A 1 83 ? 2.573 -3.466 -0.730 1.00 95.62 83 THR A N 1
ATOM 614 C CA . THR A 1 83 ? 2.733 -3.858 0.675 1.00 95.62 83 THR A CA 1
ATOM 615 C C . THR A 1 83 ? 1.758 -3.133 1.596 1.00 95.62 83 THR A C 1
ATOM 617 O O . THR A 1 83 ? 1.321 -2.016 1.317 1.00 95.62 83 THR A O 1
ATOM 620 N N . ALA A 1 84 ? 1.398 -3.789 2.697 1.00 96.19 84 ALA A N 1
ATOM 621 C CA . ALA A 1 84 ? 0.611 -3.202 3.767 1.00 96.19 84 ALA A CA 1
ATOM 622 C C . ALA A 1 84 ? 1.473 -2.223 4.573 1.00 96.19 84 ALA A C 1
ATOM 624 O O . ALA A 1 84 ? 2.553 -2.588 5.035 1.00 96.19 84 ALA A O 1
ATOM 625 N N . PHE A 1 85 ? 0.985 -1.001 4.759 1.00 94.38 85 PHE A N 1
ATOM 626 C CA . PHE A 1 85 ? 1.630 0.078 5.500 1.00 94.38 85 PHE A CA 1
ATOM 627 C C . PHE A 1 85 ? 0.701 0.564 6.615 1.00 94.38 85 PHE A C 1
ATOM 629 O O . PHE A 1 85 ? -0.467 0.874 6.389 1.00 94.38 85 PHE A O 1
ATOM 636 N N . TYR A 1 86 ? 1.256 0.733 7.807 1.00 93.88 86 TYR A N 1
ATOM 637 C CA . TYR A 1 86 ? 0.685 1.546 8.868 1.00 93.88 86 TYR A CA 1
ATOM 638 C C . TYR A 1 86 ? 1.653 2.676 9.195 1.00 93.88 86 TYR A C 1
ATOM 640 O O . TYR A 1 86 ? 2.809 2.432 9.540 1.00 93.88 86 TYR A O 1
ATOM 648 N N . VAL A 1 87 ? 1.194 3.919 9.073 1.00 91.19 87 VAL A N 1
ATOM 649 C 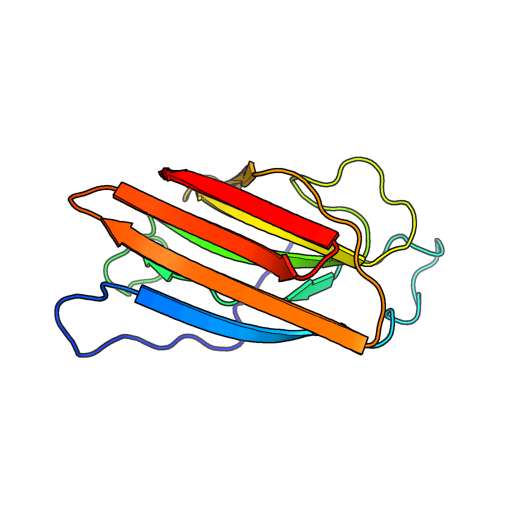CA . VAL A 1 87 ? 2.011 5.101 9.370 1.00 91.19 87 VAL A CA 1
ATOM 650 C C . VAL A 1 87 ? 1.433 5.806 10.581 1.00 91.19 87 VAL A C 1
ATOM 652 O O . VAL A 1 87 ? 0.291 6.248 10.543 1.00 91.19 87 VAL A O 1
ATOM 655 N N . THR A 1 88 ? 2.204 5.922 11.659 1.00 89.25 88 THR A N 1
ATOM 656 C CA . THR A 1 88 ? 1.762 6.622 12.875 1.00 89.25 88 THR A CA 1
ATOM 657 C C . THR A 1 88 ? 1.659 8.128 12.644 1.00 89.25 88 THR A C 1
ATOM 659 O O . THR A 1 88 ? 2.308 8.674 11.753 1.00 89.25 88 THR A O 1
ATOM 662 N N . GLY A 1 89 ? 0.939 8.837 13.519 1.00 81.44 89 GLY A N 1
ATOM 663 C CA . GLY A 1 89 ? 0.904 10.309 13.509 1.00 81.44 89 GLY A CA 1
ATOM 664 C C . GLY A 1 89 ? 2.284 10.980 13.651 1.00 81.44 89 GLY A C 1
ATOM 665 O O . GLY A 1 89 ? 2.458 12.126 13.254 1.00 81.44 89 GLY A O 1
ATOM 666 N N . SER A 1 90 ? 3.297 10.260 14.156 1.00 83.00 90 SER A N 1
ATOM 667 C CA . SER A 1 90 ? 4.700 10.708 14.203 1.00 83.00 90 SER A CA 1
ATOM 668 C C . SER A 1 90 ? 5.494 10.456 12.910 1.00 83.00 90 SER A C 1
ATOM 670 O O . SER A 1 90 ? 6.687 10.750 12.859 1.00 83.00 90 SER A O 1
ATOM 672 N N . GLY A 1 91 ? 4.863 9.894 11.876 1.00 82.31 91 GLY A N 1
ATOM 673 C CA 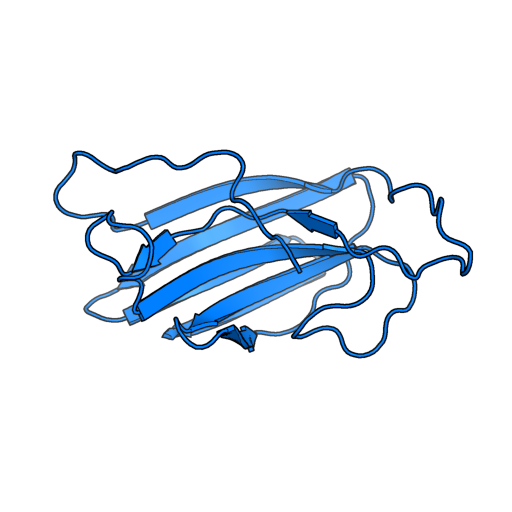. GLY A 1 91 ? 5.480 9.600 10.582 1.00 82.31 91 GLY A CA 1
ATOM 674 C C . GLY A 1 91 ? 6.285 8.297 10.533 1.00 82.31 91 GLY A C 1
ATOM 675 O O . GLY A 1 91 ? 7.006 8.067 9.563 1.00 82.31 91 GLY A O 1
ATOM 676 N N . ARG A 1 92 ? 6.192 7.429 11.550 1.00 87.88 92 ARG A N 1
ATOM 677 C CA . ARG A 1 92 ? 6.882 6.131 11.547 1.00 87.88 92 ARG A CA 1
ATOM 678 C C . ARG A 1 92 ? 6.060 5.106 10.773 1.00 87.88 92 ARG A C 1
ATOM 680 O O . ARG A 1 92 ? 4.904 4.871 11.111 1.00 87.88 92 ARG A O 1
ATOM 687 N N . ALA A 1 93 ? 6.675 4.484 9.769 1.00 90.00 93 ALA A N 1
ATOM 688 C CA . ALA A 1 93 ? 6.057 3.434 8.968 1.00 90.00 93 ALA A CA 1
ATOM 689 C C . ALA A 1 93 ? 6.347 2.036 9.542 1.00 90.00 93 ALA A C 1
ATOM 691 O O . ALA A 1 93 ? 7.484 1.724 9.906 1.00 90.00 93 ALA A O 1
ATOM 692 N N . TYR A 1 94 ? 5.313 1.204 9.587 1.00 93.19 94 TYR A N 1
ATOM 693 C CA . TYR A 1 94 ? 5.338 -0.220 9.905 1.00 93.19 94 TYR A CA 1
ATOM 694 C C . TYR A 1 94 ? 4.740 -0.963 8.725 1.00 93.19 94 TYR A C 1
ATOM 696 O O . TYR A 1 94 ? 3.699 -0.551 8.215 1.00 93.19 94 TYR A O 1
ATOM 704 N N . CYS A 1 95 ? 5.394 -2.027 8.270 1.00 93.06 95 CYS A N 1
ATOM 705 C CA . CYS A 1 95 ? 5.010 -2.653 7.015 1.00 93.06 95 CYS A CA 1
ATOM 706 C C . CYS A 1 95 ? 4.995 -4.169 7.077 1.00 93.06 95 CYS A C 1
ATOM 708 O O . CYS A 1 95 ? 5.756 -4.785 7.827 1.00 93.06 95 CYS A O 1
ATOM 710 N N . GLY A 1 96 ? 4.125 -4.749 6.254 1.00 95.25 96 GLY A N 1
ATOM 711 C CA . GLY A 1 96 ? 4.118 -6.173 5.964 1.00 95.25 96 GLY A CA 1
ATOM 712 C C . GLY A 1 96 ? 5.222 -6.567 4.982 1.00 95.25 96 GLY A C 1
ATOM 713 O O . GLY A 1 96 ? 6.122 -5.791 4.643 1.00 95.25 96 GLY A O 1
ATOM 714 N N . LYS A 1 97 ? 5.126 -7.799 4.476 1.00 95.12 97 LYS A N 1
ATOM 715 C CA . LYS A 1 97 ? 6.003 -8.309 3.414 1.00 95.12 97 LYS A CA 1
ATOM 716 C C . LYS A 1 97 ? 5.965 -7.380 2.194 1.00 95.12 97 LYS A C 1
ATOM 718 O O . LYS A 1 97 ? 4.906 -6.912 1.796 1.00 95.12 97 LYS A O 1
ATOM 723 N N . VAL A 1 98 ? 7.108 -7.136 1.568 1.00 94.38 98 VAL A N 1
ATOM 724 C CA . VAL A 1 98 ? 7.168 -6.420 0.288 1.00 94.38 98 VAL A CA 1
ATOM 725 C C . VAL A 1 98 ? 6.936 -7.412 -0.850 1.00 94.38 98 VAL A C 1
ATOM 727 O O . VAL A 1 98 ? 7.607 -8.444 -0.904 1.00 94.38 98 VAL A O 1
ATOM 730 N N . ILE A 1 99 ? 5.984 -7.116 -1.735 1.00 95.12 99 ILE A N 1
ATOM 731 C CA . ILE A 1 99 ? 5.692 -7.919 -2.927 1.00 95.12 99 ILE A CA 1
ATOM 732 C C . ILE A 1 99 ? 6.130 -7.135 -4.155 1.00 95.12 99 ILE A C 1
ATOM 734 O O . ILE A 1 99 ? 5.788 -5.963 -4.285 1.00 95.12 99 ILE A O 1
ATOM 738 N N . GLU A 1 100 ? 6.879 -7.767 -5.049 1.00 94.56 100 GLU A N 1
ATOM 739 C CA . GLU A 1 100 ? 7.210 -7.183 -6.349 1.00 94.56 100 GLU A CA 1
ATOM 740 C C . GLU A 1 100 ? 6.061 -7.419 -7.324 1.00 94.56 100 GLU A C 1
ATOM 742 O O . GLU A 1 100 ? 5.505 -8.516 -7.396 1.00 94.56 100 GLU A O 1
ATOM 747 N N . VAL A 1 101 ? 5.689 -6.366 -8.040 1.00 95.44 101 VAL A N 1
ATOM 748 C CA . VAL A 1 101 ? 4.581 -6.366 -8.995 1.00 95.44 101 VAL A CA 1
ATOM 749 C C . VAL A 1 101 ? 5.028 -5.662 -10.271 1.00 95.44 101 VAL A C 1
ATOM 751 O O . VAL A 1 101 ? 6.017 -4.930 -10.286 1.00 95.44 101 VAL A O 1
ATOM 754 N N . GLU A 1 102 ? 4.318 -5.910 -11.356 1.00 95.19 102 GLU A N 1
ATOM 755 C CA . GLU A 1 102 ? 4.647 -5.443 -12.698 1.00 95.19 102 GLU A CA 1
ATOM 756 C C . GLU A 1 102 ? 3.477 -4.654 -13.273 1.00 95.19 102 GLU A C 1
ATOM 758 O O . GLU A 1 102 ? 2.337 -4.801 -12.834 1.00 95.19 102 GLU A O 1
ATOM 763 N N . GLU A 1 103 ? 3.764 -3.800 -14.253 1.00 95.75 103 GLU A N 1
ATOM 764 C CA . GLU A 1 103 ? 2.735 -3.084 -15.005 1.00 95.75 103 GLU A CA 1
ATOM 765 C C . GLU A 1 103 ? 1.653 -4.045 -15.517 1.00 95.75 103 GLU A C 1
ATOM 767 O O . GLU A 1 103 ? 1.951 -5.107 -16.061 1.00 95.75 103 GLU A O 1
ATOM 772 N N . GLY A 1 104 ? 0.388 -3.662 -15.340 1.00 97.31 104 GLY A N 1
ATOM 773 C CA . GLY A 1 104 ? -0.760 -4.477 -15.731 1.00 97.31 104 GLY A CA 1
ATOM 774 C C . GLY A 1 104 ? -1.234 -5.476 -14.673 1.00 97.31 104 GLY A C 1
ATOM 775 O O . GLY A 1 104 ? -2.357 -5.967 -14.800 1.00 97.31 104 GLY A O 1
ATOM 776 N N . ASP A 1 105 ? -0.462 -5.740 -13.611 1.00 98.00 105 ASP A N 1
ATOM 777 C CA . ASP A 1 105 ? -0.930 -6.594 -12.516 1.00 98.00 105 ASP A CA 1
ATOM 778 C C . ASP A 1 105 ? -2.200 -6.017 -11.879 1.00 98.00 105 ASP A C 1
ATOM 780 O O . ASP A 1 105 ? -2.302 -4.815 -11.608 1.00 98.00 105 ASP A O 1
ATOM 784 N N . ALA A 1 106 ? -3.163 -6.896 -11.600 1.00 97.81 106 ALA A N 1
ATOM 785 C CA . ALA A 1 106 ? -4.347 -6.562 -10.824 1.00 97.81 106 ALA A CA 1
ATOM 786 C C . ALA A 1 106 ? -4.039 -6.698 -9.330 1.00 97.81 106 ALA A C 1
ATOM 788 O O . ALA A 1 106 ? -3.628 -7.762 -8.867 1.00 97.81 106 ALA A O 1
ATOM 789 N N . LEU A 1 107 ? -4.266 -5.625 -8.579 1.00 97.88 107 LEU A N 1
ATOM 790 C CA . LEU A 1 107 ? -4.013 -5.555 -7.145 1.00 97.88 107 LEU A CA 1
ATOM 791 C C . LEU A 1 107 ? -5.299 -5.294 -6.385 1.00 97.88 107 LEU A C 1
ATOM 793 O O . LEU A 1 107 ? -6.190 -4.594 -6.873 1.00 97.88 107 LEU A O 1
ATOM 797 N N . GLN A 1 108 ? -5.346 -5.780 -5.151 1.00 97.69 108 GLN A N 1
ATOM 798 C CA . GLN A 1 108 ? -6.410 -5.460 -4.223 1.00 97.69 108 GLN A CA 1
ATOM 799 C C . GLN A 1 108 ? -5.853 -5.013 -2.873 1.00 97.69 108 GLN A C 1
ATOM 801 O O . GLN A 1 108 ? -5.138 -5.740 -2.186 1.00 97.69 108 GLN A O 1
ATOM 806 N N . GLY A 1 109 ? -6.216 -3.796 -2.485 1.00 97.12 109 GLY A N 1
ATOM 807 C CA . GLY A 1 109 ? -5.962 -3.256 -1.161 1.00 97.12 109 GLY A CA 1
ATOM 808 C C . GLY A 1 109 ? -7.190 -3.421 -0.276 1.00 97.12 109 GLY A C 1
ATOM 809 O O . GLY A 1 109 ? -8.298 -3.085 -0.696 1.00 97.12 109 GLY A O 1
ATOM 810 N N . ARG A 1 110 ? -7.018 -3.908 0.953 1.00 96.38 110 ARG A N 1
ATOM 811 C CA . ARG A 1 110 ? -8.096 -4.021 1.944 1.00 96.38 110 ARG A CA 1
ATOM 812 C C . ARG A 1 110 ? -7.649 -3.513 3.303 1.00 96.38 110 ARG A C 1
ATOM 814 O O . ARG A 1 110 ? -6.513 -3.702 3.720 1.00 96.38 110 ARG A O 1
ATOM 821 N N . MET A 1 111 ? -8.578 -2.892 4.007 1.00 95.69 111 MET A N 1
ATOM 822 C CA . MET A 1 111 ? -8.472 -2.569 5.420 1.00 95.69 111 MET A CA 1
ATOM 823 C C . MET A 1 111 ? -9.746 -3.062 6.079 1.00 95.69 111 MET A C 1
ATOM 825 O O . MET A 1 111 ? -10.826 -2.578 5.741 1.00 95.69 111 MET A O 1
ATOM 829 N N . THR A 1 112 ? -9.628 -4.022 6.987 1.00 95.06 112 THR A N 1
ATOM 830 C CA . THR A 1 112 ? -10.772 -4.693 7.610 1.00 95.06 112 THR A CA 1
ATOM 831 C C . THR A 1 112 ? -10.671 -4.582 9.121 1.00 95.06 112 THR A C 1
ATOM 833 O O . THR A 1 112 ? -9.616 -4.851 9.698 1.00 95.06 112 THR A O 1
ATOM 836 N N . LYS A 1 113 ? -11.774 -4.206 9.765 1.00 93.06 113 LYS A N 1
ATOM 837 C CA . LYS A 1 113 ? -11.889 -4.150 11.220 1.00 93.06 113 LYS A CA 1
ATOM 838 C C . LYS A 1 113 ? -12.440 -5.471 11.754 1.00 93.06 113 LYS A C 1
ATOM 840 O O . LYS A 1 113 ? -13.468 -5.946 11.279 1.00 93.06 113 LYS A O 1
ATOM 845 N N . SER A 1 114 ? -11.793 -6.030 12.773 1.00 93.25 114 SER A N 1
ATOM 846 C CA . SER A 1 114 ? -12.274 -7.196 13.520 1.00 93.25 114 SER A CA 1
ATOM 847 C C . SER A 1 114 ? -12.086 -6.951 15.015 1.00 93.25 114 SER A C 1
ATOM 849 O O . SER A 1 114 ? -10.958 -6.874 15.500 1.00 93.25 114 SER A O 1
ATOM 851 N N . GLY A 1 115 ? -13.192 -6.800 15.749 1.00 89.19 115 GLY A N 1
ATOM 852 C CA . GLY A 1 115 ? -13.149 -6.297 17.124 1.00 89.19 115 GLY A CA 1
ATOM 853 C C . GLY A 1 115 ? -12.570 -4.880 17.158 1.00 89.19 115 GLY A C 1
ATOM 854 O O . GLY A 1 115 ? -13.052 -4.002 16.440 1.00 89.19 115 GLY A O 1
ATOM 855 N N . ASP A 1 116 ? -11.518 -4.681 17.950 1.00 87.88 116 ASP A N 1
ATOM 856 C CA . ASP A 1 116 ? -10.804 -3.402 18.061 1.00 87.88 116 ASP A CA 1
ATOM 857 C C . ASP A 1 116 ? -9.563 -3.302 17.165 1.00 87.88 116 ASP A C 1
ATOM 859 O O . ASP A 1 116 ? -8.957 -2.234 17.084 1.00 87.88 116 ASP A O 1
ATOM 863 N N . SER A 1 117 ? -9.214 -4.379 16.459 1.00 91.38 117 SER A N 1
ATOM 864 C CA . SER A 1 117 ? -8.036 -4.427 15.595 1.00 91.38 117 SER A CA 1
ATOM 865 C C . SER A 1 117 ? -8.377 -4.153 14.138 1.00 91.38 117 SER A C 1
ATOM 867 O O . SER A 1 117 ? -9.451 -4.512 13.639 1.00 91.38 117 SER A O 1
ATOM 869 N N . TRP A 1 118 ? -7.416 -3.567 13.433 1.00 93.75 118 TRP A N 1
ATOM 870 C CA . TRP A 1 118 ? -7.456 -3.388 11.989 1.00 93.75 118 TRP A CA 1
ATOM 871 C C . TRP A 1 118 ? -6.423 -4.274 11.318 1.00 93.75 118 TRP A C 1
ATOM 873 O O . TRP A 1 118 ? -5.273 -4.323 11.733 1.00 93.75 118 TRP A O 1
ATOM 883 N N . THR A 1 119 ? -6.820 -4.946 10.244 1.00 96.31 119 THR A N 1
ATOM 884 C CA . THR A 1 119 ? -5.899 -5.669 9.365 1.00 96.31 119 THR A CA 1
ATOM 885 C C . THR A 1 119 ? -5.837 -4.970 8.022 1.00 96.31 119 THR A C 1
ATOM 887 O O . THR A 1 119 ? -6.868 -4.678 7.417 1.00 96.31 119 THR A O 1
ATOM 890 N N . ILE A 1 120 ? -4.619 -4.696 7.576 1.00 97.31 120 ILE A N 1
ATOM 891 C CA . ILE A 1 120 ? -4.292 -4.088 6.293 1.00 97.31 120 ILE A CA 1
ATOM 892 C C . ILE A 1 120 ? -3.760 -5.205 5.411 1.00 97.31 120 ILE A C 1
ATOM 894 O O . ILE A 1 120 ? -2.797 -5.863 5.793 1.00 97.31 120 ILE A O 1
ATOM 898 N N . GLU A 1 121 ? -4.359 -5.405 4.245 1.00 97.69 121 GLU A N 1
ATOM 899 C CA . GLU A 1 121 ? -3.938 -6.409 3.276 1.00 97.69 121 GLU A CA 1
ATOM 900 C C . GLU A 1 121 ? -3.641 -5.754 1.929 1.00 97.69 121 GLU A C 1
ATOM 902 O O . GLU A 1 121 ? -4.425 -4.958 1.411 1.00 97.69 121 GLU A O 1
ATOM 907 N N . ALA A 1 122 ? -2.499 -6.117 1.363 1.00 97.31 122 ALA A N 1
ATOM 908 C CA . ALA A 1 122 ? -2.088 -5.810 0.006 1.00 97.31 122 ALA A CA 1
ATOM 909 C C . ALA A 1 122 ? -1.936 -7.143 -0.740 1.00 97.31 122 ALA A C 1
ATOM 911 O O . ALA A 1 122 ? -0.928 -7.837 -0.596 1.00 97.31 122 ALA A O 1
ATOM 912 N N . ASP A 1 123 ? -2.979 -7.514 -1.479 1.00 98.00 123 ASP A N 1
ATOM 913 C CA . ASP A 1 123 ? -3.084 -8.749 -2.252 1.00 98.00 123 ASP A CA 1
ATOM 914 C C . ASP A 1 123 ? -2.685 -8.499 -3.717 1.00 98.00 123 ASP A C 1
ATOM 916 O O . ASP A 1 123 ? -3.295 -7.684 -4.414 1.00 98.00 123 ASP A O 1
ATOM 920 N N . ALA A 1 124 ? -1.637 -9.188 -4.169 1.00 97.56 124 ALA A N 1
ATOM 921 C CA . ALA A 1 124 ? -1.136 -9.164 -5.543 1.00 97.56 124 ALA A CA 1
ATOM 922 C C . ALA A 1 124 ? -1.474 -10.465 -6.304 1.00 97.56 124 ALA A C 1
ATOM 924 O O . ALA A 1 124 ? -0.731 -10.906 -7.187 1.00 97.56 124 ALA A O 1
ATOM 925 N N . GLY A 1 125 ? -2.561 -11.137 -5.917 1.00 95.25 125 GLY A N 1
ATOM 926 C CA . GLY A 1 125 ? -3.026 -12.383 -6.509 1.00 95.25 125 GLY A CA 1
ATOM 927 C C . GLY A 1 125 ? -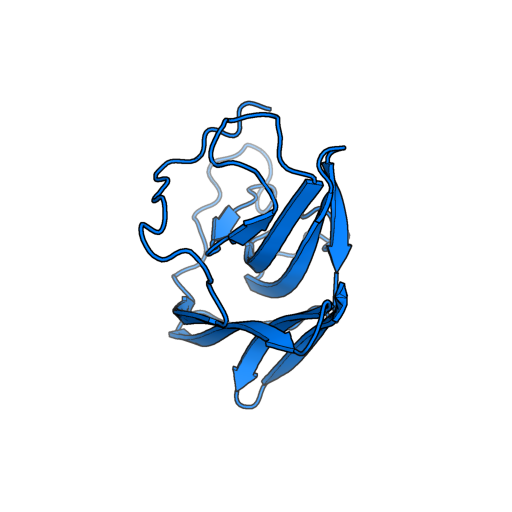1.988 -13.496 -6.381 1.00 95.25 125 GLY A C 1
ATOM 928 O O . GLY A 1 125 ? -1.486 -13.797 -5.297 1.00 95.25 125 GLY A O 1
ATOM 929 N N . GLY A 1 126 ? -1.619 -14.101 -7.513 1.00 94.94 126 GLY A N 1
ATOM 930 C CA . GLY A 1 126 ? -0.635 -15.190 -7.556 1.00 94.94 126 GLY A CA 1
ATOM 931 C C . GLY A 1 126 ? 0.763 -14.817 -7.040 1.00 94.94 126 GLY A C 1
ATOM 932 O O . GLY A 1 126 ? 1.547 -15.714 -6.734 1.00 94.94 126 GLY A O 1
ATOM 933 N N . LYS A 1 127 ? 1.080 -13.519 -6.907 1.00 96.81 127 LYS A N 1
ATOM 934 C CA . LYS A 1 127 ? 2.366 -13.027 -6.379 1.00 96.81 127 LYS A CA 1
ATOM 935 C C . LYS A 1 127 ? 2.393 -12.970 -4.839 1.00 96.81 127 LYS A C 1
ATOM 937 O O . LYS A 1 127 ? 3.466 -12.870 -4.237 1.00 96.81 127 LYS A O 1
ATOM 942 N N . GLY A 1 128 ? 1.233 -13.119 -4.195 1.00 97.62 128 GLY A N 1
ATOM 943 C CA . GLY A 1 128 ? 1.079 -13.274 -2.750 1.00 97.62 128 GLY A CA 1
ATOM 944 C C . GLY A 1 128 ? 0.396 -12.095 -2.060 1.00 97.62 128 GLY A C 1
ATOM 945 O O . GLY A 1 128 ? -0.036 -11.137 -2.694 1.00 97.62 128 GLY A O 1
ATOM 946 N N . VAL A 1 129 ? 0.323 -12.186 -0.729 1.00 97.94 129 VAL A N 1
ATOM 947 C CA . VAL A 1 129 ? -0.364 -11.216 0.133 1.00 97.94 129 VAL A CA 1
ATOM 948 C C . VAL A 1 129 ? 0.602 -10.649 1.169 1.00 97.94 129 VAL A C 1
ATOM 950 O O . VAL A 1 129 ? 1.381 -11.375 1.793 1.00 97.94 129 VAL A O 1
ATOM 953 N N . SER A 1 130 ? 0.558 -9.332 1.338 1.00 97.56 130 SER A N 1
ATOM 954 C CA . SER A 1 130 ? 1.225 -8.595 2.404 1.00 97.56 130 SER A CA 1
ATOM 955 C C . SER A 1 130 ? 0.184 -8.187 3.428 1.00 97.56 130 SER A C 1
ATOM 957 O O . SER A 1 130 ? -0.865 -7.672 3.053 1.00 97.56 130 SER A O 1
ATOM 959 N N . SER A 1 131 ? 0.459 -8.419 4.709 1.00 97.50 131 SER A N 1
ATOM 960 C CA . SER A 1 131 ? -0.486 -8.117 5.779 1.00 97.50 131 SER A CA 1
ATOM 961 C C . SER A 1 131 ? 0.199 -7.440 6.961 1.00 97.50 131 SER A C 1
ATOM 963 O O . SER A 1 131 ? 1.364 -7.719 7.260 1.00 97.50 131 SER A O 1
ATOM 965 N N . HIS A 1 132 ? -0.526 -6.537 7.615 1.00 96.38 132 HIS A N 1
ATOM 966 C CA . HIS A 1 132 ? -0.138 -5.909 8.872 1.00 96.38 132 HIS A CA 1
ATOM 967 C C . HIS A 1 132 ? -1.377 -5.667 9.740 1.00 96.38 132 HIS A C 1
ATOM 969 O O . HIS A 1 132 ? -2.381 -5.151 9.247 1.00 96.38 132 HIS A O 1
ATOM 975 N N . THR A 1 133 ? -1.298 -6.010 11.026 1.00 95.44 133 THR A N 1
ATOM 976 C CA . THR A 1 133 ? -2.388 -5.817 11.992 1.00 95.44 133 THR A CA 1
ATOM 977 C C . THR A 1 133 ? -1.998 -4.762 13.021 1.00 95.44 133 THR A C 1
ATOM 979 O O . THR A 1 133 ? -0.870 -4.779 13.518 1.00 95.44 133 THR A O 1
ATOM 982 N N . VAL A 1 134 ? -2.941 -3.870 13.328 1.00 90.56 134 VAL A N 1
ATOM 983 C CA . VAL A 1 134 ? -2.824 -2.763 14.289 1.00 90.56 134 VAL A CA 1
ATOM 984 C C . VAL A 1 134 ? -3.901 -2.888 15.357 1.00 90.56 134 VAL A C 1
ATOM 986 O O . VAL A 1 134 ? -5.052 -3.232 14.993 1.00 90.56 134 VAL A O 1
#

Foldseek 3Di:
DDDDDPDDDDDPDPDDFKDKDKDFAAPFDDDPDPDPQQDKDKDWDWDFPAPPDPLRGQWIWIFIWMAADDLPRHDRPGFIWTWTWIAGSVRRIDIWDIFTDDGGQMWMWMWGDDPNKIKTWIQRDPSGITIDMD